Protein AF-A0A815NYJ9-F1 (afdb_monomer)

Foldseek 3Di:
DDDDPVVVVVVVVVVVVVLDQPDAPPPHPHPDPLVDPPDDHDCVVPNDPQCVDCVNPVPCPVVVVVVCVVDPPVRVVVVVVPPDD

Radius of gyration: 23.36 Å; Cα contacts (8 Å, |Δi|>4): 34; chains: 1; bounding box: 43×38×62 Å

Structure (mmCIF, N/CA/C/O backbone):
data_AF-A0A815NYJ9-F1
#
_entry.id   AF-A0A815NYJ9-F1
#
loop_
_atom_site.group_PDB
_atom_site.id
_atom_site.type_symbol
_atom_site.label_atom_id
_atom_site.label_alt_id
_atom_site.label_comp_id
_atom_site.label_asym_id
_atom_site.label_entity_id
_atom_site.label_seq_id
_atom_site.pdbx_PDB_ins_code
_atom_site.Cartn_x
_atom_site.Cartn_y
_atom_site.Cartn_z
_atom_site.occupancy
_atom_site.B_iso_or_equiv
_atom_site.auth_seq_id
_atom_site.auth_comp_id
_atom_site.auth_asym_id
_atom_site.auth_atom_id
_atom_site.pdbx_PDB_model_num
ATOM 1 N N . MET A 1 1 ? -20.717 10.334 40.137 1.00 41.75 1 MET A N 1
ATOM 2 C CA . MET A 1 1 ? -21.233 10.898 38.871 1.00 41.75 1 MET A CA 1
ATOM 3 C C . MET A 1 1 ? -20.928 9.895 37.766 1.00 41.75 1 MET A C 1
ATOM 5 O O . MET A 1 1 ? -19.803 9.863 37.290 1.00 41.75 1 MET A O 1
ATOM 9 N N . GLY A 1 2 ? -21.862 8.992 37.463 1.00 73.94 2 GLY A N 1
ATOM 10 C CA . GLY A 1 2 ? -21.694 7.932 36.461 1.00 73.94 2 GLY A CA 1
ATOM 11 C C . GLY A 1 2 ? -22.726 8.099 35.350 1.00 73.94 2 GLY A C 1
ATOM 12 O O . GLY A 1 2 ? -23.855 8.498 35.633 1.00 73.94 2 GLY A O 1
ATOM 13 N N . LYS A 1 3 ? -22.332 7.849 34.097 1.00 75.50 3 LYS A N 1
ATOM 14 C CA . LYS A 1 3 ? -23.244 7.880 32.941 1.00 75.50 3 LYS A CA 1
ATOM 15 C C . LYS A 1 3 ? -24.429 6.933 33.173 1.00 75.50 3 LYS A C 1
ATOM 17 O O . LYS A 1 3 ? -24.236 5.864 33.752 1.00 75.50 3 LYS A O 1
ATOM 22 N N . SER A 1 4 ? -25.617 7.303 32.688 1.00 88.38 4 SER A N 1
ATOM 23 C CA . SER A 1 4 ? -26.807 6.446 32.760 1.00 88.38 4 SER A CA 1
ATOM 24 C C . SER A 1 4 ? -26.600 5.144 31.978 1.00 88.38 4 SER A C 1
ATOM 26 O O . SER A 1 4 ? -25.848 5.110 31.003 1.00 88.38 4 SER A O 1
ATOM 28 N N . GLU A 1 5 ? -27.276 4.067 32.380 1.00 89.31 5 GLU A N 1
ATOM 29 C CA . GLU A 1 5 ? -27.164 2.765 31.705 1.00 89.31 5 GLU A CA 1
ATOM 30 C C . GLU A 1 5 ? -27.537 2.840 30.220 1.00 89.31 5 GLU A C 1
ATOM 32 O O . GLU A 1 5 ? -26.896 2.208 29.384 1.00 89.31 5 GLU A O 1
ATOM 37 N N . LEU A 1 6 ? -28.538 3.656 29.875 1.00 88.75 6 LEU A N 1
ATOM 38 C CA . LEU A 1 6 ? -28.931 3.883 28.485 1.00 88.75 6 LEU A CA 1
ATOM 39 C C . LEU A 1 6 ? -27.796 4.531 27.683 1.00 88.75 6 LEU A C 1
ATOM 41 O O . LEU A 1 6 ? -27.512 4.099 26.569 1.00 88.75 6 LEU A O 1
ATOM 45 N N . GLN A 1 7 ? -27.114 5.519 28.270 1.00 87.38 7 GLN A N 1
ATOM 46 C CA . GLN A 1 7 ? -25.974 6.165 27.626 1.00 87.38 7 GLN A CA 1
ATOM 47 C C . GLN A 1 7 ? -24.831 5.171 27.401 1.00 87.38 7 GLN A C 1
ATOM 49 O O . GLN A 1 7 ? -24.233 5.163 26.333 1.00 87.38 7 GLN A O 1
ATOM 54 N N . GLN A 1 8 ? -24.557 4.294 28.370 1.00 88.69 8 GLN A N 1
ATOM 55 C CA . GLN A 1 8 ? -23.520 3.267 28.226 1.00 88.69 8 GLN A CA 1
ATOM 56 C C . GLN A 1 8 ? -23.845 2.268 27.103 1.00 88.69 8 GLN A C 1
ATOM 58 O O . GLN A 1 8 ? -22.952 1.890 26.348 1.00 88.69 8 GLN A O 1
ATOM 63 N N . ARG A 1 9 ? -25.118 1.876 26.950 1.00 87.62 9 ARG A N 1
ATOM 64 C CA . ARG A 1 9 ? -25.562 0.974 25.872 1.00 87.62 9 ARG A CA 1
ATOM 65 C C . ARG A 1 9 ? -25.414 1.611 24.492 1.00 87.62 9 ARG A C 1
ATOM 67 O O . ARG A 1 9 ? -24.826 0.990 23.611 1.00 87.62 9 ARG A O 1
ATOM 74 N N . ILE A 1 10 ? -25.867 2.854 24.332 1.00 87.38 10 ILE A N 1
ATOM 75 C CA . ILE A 1 10 ? -25.741 3.597 23.069 1.00 87.38 10 ILE A CA 1
ATOM 76 C C . ILE A 1 10 ? -24.263 3.776 22.700 1.00 87.38 10 ILE A C 1
ATOM 78 O O . ILE A 1 10 ? -23.873 3.484 21.571 1.00 87.38 10 ILE A O 1
ATOM 82 N N . ASP A 1 11 ? -23.428 4.189 23.660 1.00 83.56 11 ASP A N 1
ATOM 83 C CA . ASP A 1 11 ? -21.985 4.350 23.452 1.00 83.56 11 ASP A CA 1
ATOM 84 C C . ASP A 1 11 ? -21.345 3.013 23.001 1.00 83.56 11 ASP A C 1
ATOM 86 O O . ASP A 1 11 ? -20.514 2.992 22.088 1.00 83.56 11 ASP A O 1
ATOM 90 N N . SER A 1 12 ? -21.765 1.883 23.583 1.00 83.31 12 SER A N 1
ATOM 91 C CA . SER A 1 12 ? -21.243 0.552 23.235 1.00 83.31 12 SER A CA 1
ATOM 92 C C . SER A 1 12 ? -21.640 0.084 21.829 1.00 83.31 12 SER A C 1
ATOM 94 O O . SER A 1 12 ? -20.786 -0.394 21.083 1.00 83.31 12 SER A O 1
ATOM 96 N N . GLU A 1 13 ? -22.897 0.284 21.422 1.00 81.06 13 GLU A N 1
ATOM 97 C CA . GLU A 1 13 ? -23.372 -0.083 20.081 1.00 81.06 13 GLU A CA 1
ATOM 98 C C . GLU A 1 13 ? -22.710 0.770 18.994 1.00 81.06 13 GLU A C 1
ATOM 100 O O . GLU A 1 13 ? -22.347 0.262 17.931 1.00 81.06 13 GLU A O 1
ATOM 105 N N . LEU A 1 14 ? -22.506 2.063 19.263 1.00 79.62 14 LEU A N 1
ATOM 106 C CA . LEU A 1 14 ? -21.808 2.959 18.342 1.00 79.62 14 LEU A CA 1
ATOM 107 C C . LEU A 1 14 ? -20.345 2.550 18.161 1.00 79.62 14 LEU A C 1
ATOM 109 O O . LEU A 1 14 ? -19.855 2.533 17.033 1.00 79.62 14 LEU A O 1
ATOM 113 N N . THR A 1 15 ? -19.669 2.170 19.247 1.00 74.88 15 THR A N 1
ATOM 114 C CA . THR A 1 15 ? -18.275 1.706 19.191 1.00 74.88 15 THR A CA 1
ATOM 115 C C . THR A 1 15 ? -18.169 0.397 18.407 1.00 74.88 15 THR A C 1
ATOM 117 O O . THR A 1 15 ? -17.359 0.299 17.489 1.00 74.88 15 THR A O 1
ATOM 120 N N . ALA A 1 16 ? -19.067 -0.561 18.659 1.00 69.06 16 ALA A N 1
ATOM 121 C CA . ALA A 1 16 ? -19.114 -1.821 17.916 1.00 69.06 16 ALA A CA 1
ATOM 122 C C . ALA A 1 16 ? -19.375 -1.618 16.411 1.00 69.06 16 ALA A C 1
ATOM 124 O O . ALA A 1 16 ? -18.835 -2.341 15.577 1.00 69.06 16 ALA A O 1
ATOM 125 N N . ARG A 1 17 ? -20.176 -0.611 16.032 1.00 62.94 17 ARG A N 1
ATOM 126 C CA . ARG A 1 17 ? -20.420 -0.274 14.619 1.00 62.94 17 ARG A CA 1
ATOM 127 C C . ARG A 1 17 ? -19.193 0.335 13.933 1.00 62.94 17 ARG A C 1
ATOM 129 O O . ARG A 1 17 ? -19.013 0.131 12.732 1.00 62.94 17 ARG A O 1
ATOM 136 N N . LEU A 1 18 ? -18.378 1.091 14.670 1.00 69.25 18 LEU A N 1
ATOM 137 C CA . LEU A 1 18 ? -17.104 1.628 14.180 1.00 69.25 18 LEU A CA 1
ATOM 138 C C . LEU A 1 18 ? -16.065 0.508 14.000 1.00 69.25 18 LEU A C 1
ATOM 140 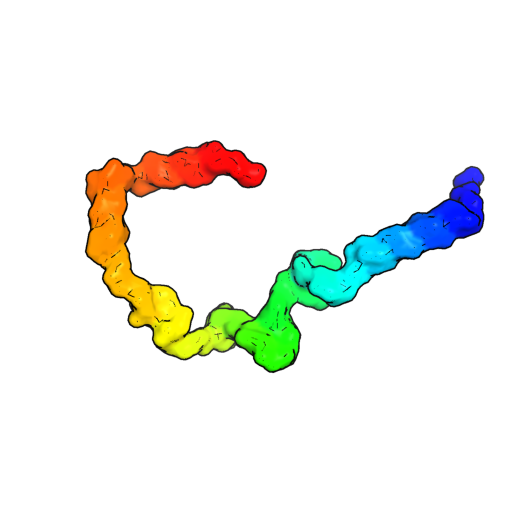O O . LEU A 1 18 ? -15.297 0.528 13.037 1.00 69.25 18 LEU A O 1
ATOM 144 N N . GLU A 1 19 ? -16.112 -0.513 14.854 1.00 76.81 19 GLU A N 1
ATOM 145 C CA . GLU A 1 19 ? -15.321 -1.745 14.760 1.00 76.81 19 GLU A CA 1
ATOM 146 C C . GLU A 1 19 ? -15.919 -2.749 13.757 1.00 76.81 19 GLU A C 1
ATOM 148 O O . GLU A 1 19 ? -16.178 -3.912 14.064 1.00 76.81 19 GLU A O 1
ATOM 153 N N . ASN A 1 20 ? -16.138 -2.315 12.512 1.00 83.25 20 ASN A N 1
ATOM 154 C CA . ASN A 1 20 ? -16.578 -3.224 11.456 1.00 83.25 20 ASN A CA 1
ATOM 155 C C . ASN A 1 20 ? -15.455 -4.235 11.126 1.00 83.25 20 ASN A C 1
ATOM 157 O O . ASN A 1 20 ? -14.396 -3.821 10.642 1.00 83.25 20 ASN A O 1
ATOM 161 N N . PRO A 1 21 ? -15.671 -5.554 11.296 1.00 85.69 21 PRO A N 1
ATOM 162 C CA . PRO A 1 21 ? -14.651 -6.576 11.045 1.00 85.69 21 PRO A CA 1
ATOM 163 C C . PRO A 1 21 ? -14.220 -6.675 9.574 1.00 85.69 21 PRO A C 1
ATOM 165 O O . PRO A 1 21 ? -13.185 -7.273 9.278 1.00 85.69 21 PRO A O 1
ATOM 168 N N . ALA A 1 22 ? -14.988 -6.092 8.650 1.00 87.88 22 ALA A N 1
ATOM 169 C CA . ALA A 1 22 ? -14.618 -5.985 7.242 1.00 87.88 22 ALA A CA 1
ATOM 170 C C . ALA A 1 22 ? -13.607 -4.857 6.955 1.00 87.88 22 ALA A C 1
ATOM 172 O O . ALA A 1 22 ? -13.089 -4.777 5.840 1.00 87.88 22 ALA A O 1
ATOM 173 N N . ASN A 1 23 ? -13.328 -3.978 7.924 1.00 90.25 23 ASN A N 1
ATOM 174 C CA . ASN A 1 23 ? -12.346 -2.911 7.762 1.00 90.25 23 ASN A CA 1
ATOM 175 C C . ASN A 1 23 ? -10.918 -3.475 7.759 1.00 90.25 23 ASN A C 1
ATOM 177 O O . ASN A 1 23 ? -10.586 -4.395 8.510 1.00 90.25 23 ASN A O 1
ATOM 181 N N . PHE A 1 24 ? -10.059 -2.872 6.935 1.00 93.56 24 PHE A N 1
ATOM 182 C CA . PHE A 1 24 ? -8.630 -3.169 6.885 1.00 93.56 24 PHE A CA 1
ATOM 183 C C . PHE A 1 24 ? -7.815 -1.944 7.298 1.00 93.56 24 PHE A C 1
ATOM 185 O O . PHE A 1 24 ? -8.131 -0.827 6.893 1.00 93.56 24 PHE A O 1
ATOM 192 N N . GLY A 1 25 ? -6.740 -2.145 8.059 1.00 90.19 25 GLY A N 1
ATOM 193 C CA . GLY A 1 25 ? -5.901 -1.048 8.541 1.00 90.19 25 GLY A CA 1
ATOM 194 C C . GLY A 1 25 ? -5.052 -1.422 9.752 1.00 90.19 25 GLY A C 1
ATOM 195 O O . GLY A 1 25 ? -5.158 -2.524 10.280 1.00 90.19 25 GLY A O 1
ATOM 196 N N . LYS A 1 26 ? -4.189 -0.497 10.185 1.00 88.12 26 LYS A N 1
ATOM 197 C CA . LYS A 1 26 ? -3.225 -0.707 11.280 1.00 88.12 26 LYS A CA 1
ATOM 198 C C . LYS A 1 26 ? -3.879 -1.206 12.575 1.00 88.12 26 LYS A C 1
ATOM 200 O O . LYS A 1 26 ? -3.321 -2.088 13.217 1.00 88.12 26 LYS A O 1
ATOM 205 N N . ASP A 1 27 ? -5.054 -0.671 12.894 1.00 87.38 27 ASP A N 1
ATOM 206 C CA . ASP A 1 27 ? -5.796 -0.966 14.124 1.00 87.38 27 ASP A CA 1
ATOM 207 C C . ASP A 1 27 ? -7.031 -1.851 13.860 1.00 87.38 27 ASP A C 1
ATOM 209 O O . ASP A 1 27 ? -7.930 -1.954 14.688 1.00 87.38 27 ASP A O 1
ATOM 213 N N . CYS A 1 28 ? -7.095 -2.492 12.689 1.00 89.06 28 CYS A N 1
ATOM 214 C CA . CYS A 1 28 ? -8.146 -3.445 12.340 1.00 89.06 28 CYS A CA 1
ATOM 215 C C . CYS A 1 28 ? -7.643 -4.885 12.493 1.00 89.06 28 CYS A C 1
ATOM 217 O O . CYS A 1 28 ? -6.441 -5.147 12.473 1.00 89.06 28 CYS A O 1
ATOM 219 N N . ALA A 1 29 ? -8.570 -5.847 12.546 1.00 88.69 29 ALA A N 1
ATOM 220 C CA . ALA A 1 29 ? -8.236 -7.273 12.621 1.00 88.69 29 ALA A CA 1
ATOM 221 C C . ALA A 1 29 ? -7.315 -7.739 11.474 1.00 88.69 29 ALA A C 1
ATOM 223 O O . ALA A 1 29 ? -6.472 -8.616 11.661 1.00 88.69 29 ALA A O 1
ATOM 224 N N . HIS A 1 30 ? -7.444 -7.128 10.292 1.00 90.25 30 HIS A N 1
ATOM 225 C CA . HIS A 1 30 ? -6.562 -7.366 9.156 1.00 90.25 30 HIS A CA 1
ATOM 226 C C . HIS A 1 30 ? -5.923 -6.057 8.696 1.00 90.25 30 HIS A C 1
ATOM 228 O O . HIS A 1 30 ? -6.611 -5.141 8.261 1.00 90.25 30 HIS A O 1
ATOM 234 N N . TYR A 1 31 ? -4.593 -5.974 8.692 1.00 93.62 31 TYR A N 1
ATOM 235 C CA . TYR A 1 31 ? -3.920 -4.762 8.204 1.00 93.62 31 TYR A CA 1
ATOM 236 C C . TYR A 1 31 ? -3.909 -4.648 6.674 1.00 93.62 31 TYR A C 1
ATOM 238 O O . TYR A 1 31 ? -3.821 -3.555 6.121 1.00 93.62 31 TYR A O 1
ATOM 246 N N . CYS A 1 32 ? -3.951 -5.779 5.968 1.00 93.94 32 CYS A N 1
ATOM 247 C CA . CYS A 1 32 ? -3.886 -5.832 4.514 1.00 93.94 32 CYS A CA 1
ATOM 248 C C . CYS A 1 32 ? -4.616 -7.070 3.998 1.00 93.94 32 CYS A C 1
ATOM 250 O O . CYS A 1 32 ? -4.568 -8.136 4.612 1.00 93.94 32 CYS A O 1
ATOM 252 N N . MET A 1 33 ? -5.206 -6.947 2.810 1.00 95.38 33 MET A N 1
ATOM 253 C CA . MET A 1 33 ? -5.935 -8.019 2.126 1.00 95.38 33 MET A CA 1
ATOM 254 C C . MET A 1 33 ? -5.094 -9.284 1.899 1.00 95.38 33 MET A C 1
ATOM 256 O O . MET A 1 33 ? -5.619 -10.390 1.855 1.00 95.38 33 MET A O 1
ATOM 260 N N . CYS A 1 34 ? -3.769 -9.148 1.814 1.00 94.75 34 CYS A N 1
ATOM 261 C CA . CYS A 1 34 ? -2.853 -10.275 1.627 1.00 94.75 34 CYS A CA 1
ATOM 262 C C . CYS A 1 34 ? -2.809 -11.280 2.799 1.00 94.75 34 CYS A C 1
ATOM 264 O O . CYS A 1 34 ? -2.059 -12.258 2.724 1.00 94.75 34 CYS A O 1
ATOM 266 N N . LEU A 1 35 ? -3.512 -10.997 3.901 1.00 92.44 35 LEU A N 1
ATOM 267 C CA . LEU A 1 35 ? -3.712 -11.913 5.026 1.00 92.44 35 LEU A CA 1
ATOM 268 C C . LEU A 1 35 ? -4.930 -12.829 4.850 1.00 92.44 35 LEU A C 1
ATOM 270 O O . LEU A 1 35 ? -5.044 -13.820 5.562 1.00 92.44 35 LEU A O 1
ATOM 274 N N . VAL A 1 36 ? -5.828 -12.515 3.917 1.00 93.38 36 VAL A N 1
ATOM 275 C CA . VAL A 1 36 ? -7.044 -13.292 3.676 1.00 93.38 36 VAL A CA 1
ATOM 276 C C . VAL A 1 36 ? -6.718 -14.474 2.763 1.00 93.38 36 VAL A C 1
ATOM 278 O O . VAL A 1 36 ? -6.112 -14.312 1.702 1.00 93.38 36 VAL A O 1
ATOM 281 N N . TYR A 1 37 ? -7.117 -15.683 3.162 1.00 92.88 37 TYR A N 1
ATOM 282 C CA . TYR A 1 37 ? -6.892 -16.883 2.356 1.00 92.88 37 TYR A CA 1
ATOM 283 C C . TYR A 1 37 ? -7.596 -16.798 0.995 1.00 92.88 37 TYR A C 1
ATOM 285 O O . TYR A 1 37 ? -8.685 -16.245 0.868 1.00 92.88 37 TYR A O 1
ATOM 293 N N . GLY A 1 38 ? -6.947 -17.336 -0.039 1.00 93.81 38 GLY A N 1
ATOM 294 C CA . GLY A 1 38 ? -7.414 -17.246 -1.427 1.00 93.81 38 GLY A CA 1
ATOM 295 C C . GLY A 1 38 ? -7.076 -15.926 -2.131 1.00 93.81 38 GLY A C 1
ATOM 296 O O . GLY A 1 38 ? -7.184 -15.860 -3.352 1.00 93.81 38 GLY A O 1
AT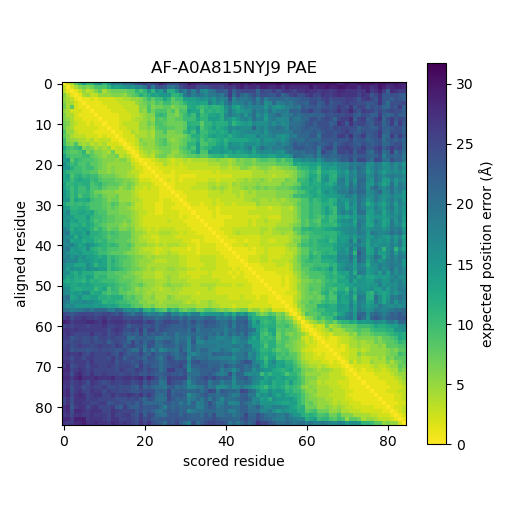OM 297 N N . GLN A 1 39 ? -6.613 -14.899 -1.406 1.00 95.50 39 GLN A N 1
ATOM 298 C CA . GLN A 1 39 ? -6.157 -13.640 -1.999 1.00 95.50 39 GLN A CA 1
ATOM 299 C C . GLN A 1 39 ? -4.701 -13.704 -2.470 1.00 95.50 39 GLN A C 1
ATOM 301 O O . GLN A 1 39 ? -3.920 -14.586 -2.100 1.00 95.50 39 GLN A O 1
ATOM 306 N N . VAL A 1 40 ? -4.316 -12.723 -3.290 1.00 94.69 40 VAL A N 1
ATOM 307 C CA . VAL A 1 40 ? -2.938 -12.586 -3.769 1.00 94.69 40 VAL A CA 1
ATOM 308 C C . VAL A 1 40 ? -1.994 -12.360 -2.587 1.00 94.69 40 VAL A C 1
ATOM 310 O O . VAL A 1 40 ? -2.171 -11.459 -1.764 1.00 94.69 40 VAL A O 1
ATOM 313 N N . SER A 1 41 ? -0.944 -13.176 -2.522 1.00 93.88 41 SER A N 1
ATOM 314 C CA . SER A 1 41 ? 0.096 -13.047 -1.508 1.00 93.88 41 SER A CA 1
ATOM 315 C C . SER A 1 41 ? 0.842 -11.720 -1.640 1.00 93.88 41 SER A C 1
ATOM 317 O O . SER A 1 41 ? 1.168 -11.295 -2.749 1.00 93.88 41 SER A O 1
ATOM 319 N N . CYS A 1 42 ? 1.208 -11.115 -0.507 1.00 95.19 42 CYS A N 1
ATOM 320 C CA . CYS A 1 42 ? 2.049 -9.920 -0.494 1.00 95.19 42 CYS A CA 1
ATOM 321 C C . CYS A 1 42 ? 3.353 -10.170 -1.280 1.00 95.19 42 CYS A C 1
ATOM 323 O O . CYS A 1 42 ? 4.044 -11.149 -0.969 1.00 95.19 42 CYS A O 1
ATOM 325 N N . PRO A 1 43 ? 3.747 -9.284 -2.218 1.00 93.94 43 PRO A N 1
ATOM 326 C CA . PRO A 1 43 ? 4.994 -9.420 -2.974 1.00 93.94 43 PRO A CA 1
ATOM 327 C C . PRO A 1 43 ? 6.248 -9.504 -2.092 1.00 93.94 43 PRO A C 1
ATOM 329 O O . PRO A 1 43 ? 7.233 -10.118 -2.497 1.00 93.94 43 PRO A O 1
ATOM 332 N N . GLY A 1 44 ? 6.197 -8.919 -0.885 1.00 90.94 44 GLY A N 1
ATOM 333 C CA . GLY A 1 44 ? 7.260 -9.012 0.119 1.00 90.94 44 GLY A CA 1
ATOM 334 C C . GLY A 1 44 ? 7.393 -10.397 0.764 1.00 90.94 44 GLY A C 1
ATOM 335 O O . GLY A 1 44 ? 8.475 -10.741 1.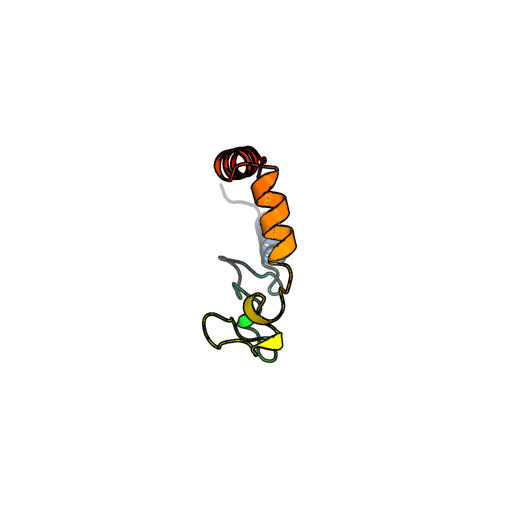222 1.00 90.94 44 GLY A O 1
ATOM 336 N N . ARG A 1 45 ? 6.327 -11.214 0.769 1.00 91.75 45 ARG A N 1
ATOM 337 C CA . ARG A 1 45 ? 6.356 -12.608 1.255 1.00 91.75 45 ARG A CA 1
ATOM 338 C C . ARG A 1 45 ? 6.606 -13.606 0.129 1.00 91.75 45 ARG A C 1
ATOM 340 O O . ARG A 1 45 ? 7.420 -14.510 0.273 1.00 91.75 45 ARG A O 1
ATOM 347 N N . LYS A 1 46 ? 5.901 -13.455 -0.994 1.00 91.00 46 LYS A N 1
ATOM 348 C CA . LYS A 1 46 ? 6.033 -14.323 -2.168 1.00 91.00 46 LYS A CA 1
ATOM 349 C C . LYS A 1 46 ? 6.039 -13.466 -3.418 1.00 91.00 46 LYS A C 1
ATOM 351 O O . LYS A 1 46 ? 5.098 -12.721 -3.683 1.00 91.00 46 LYS A O 1
ATOM 356 N N . LYS A 1 47 ? 7.107 -13.590 -4.204 1.00 92.31 47 LYS A N 1
ATOM 357 C CA . LYS A 1 47 ? 7.252 -12.823 -5.439 1.00 92.31 47 LYS A CA 1
ATOM 358 C C . LYS A 1 47 ? 6.105 -13.148 -6.403 1.00 92.31 47 LYS A C 1
ATOM 360 O O . LYS A 1 47 ? 5.823 -14.316 -6.662 1.00 92.31 47 LYS A O 1
ATOM 365 N N . LEU A 1 48 ? 5.501 -12.110 -6.977 1.00 91.38 48 LEU A N 1
ATOM 366 C CA . LEU A 1 48 ? 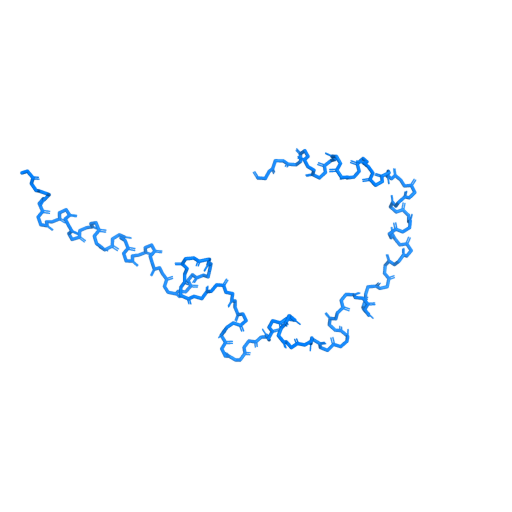4.480 -12.248 -8.022 1.00 91.38 48 LEU A CA 1
ATOM 367 C C . LEU A 1 48 ? 5.073 -12.853 -9.305 1.00 91.38 48 LEU A C 1
ATOM 369 O O . LEU A 1 48 ? 6.268 -12.693 -9.523 1.00 91.38 48 LEU A O 1
ATOM 373 N N . PRO A 1 49 ? 4.298 -13.492 -10.187 1.00 92.56 49 PRO A N 1
ATOM 374 C CA . PRO A 1 49 ? 4.736 -13.841 -11.541 1.00 92.56 49 PRO A CA 1
ATOM 375 C C . PRO A 1 49 ? 5.333 -12.653 -12.305 1.00 92.56 49 PRO A C 1
ATOM 377 O O . PRO A 1 49 ? 4.944 -11.508 -12.083 1.00 92.56 49 PRO A O 1
ATOM 380 N N . GLU A 1 50 ? 6.286 -12.913 -13.199 1.00 87.31 50 GLU A N 1
ATOM 381 C CA . GLU A 1 50 ? 7.059 -11.857 -13.868 1.00 87.31 50 GLU A CA 1
ATOM 382 C C . GLU A 1 50 ? 6.184 -10.920 -14.701 1.00 87.31 50 GLU A C 1
ATOM 384 O O . GLU A 1 50 ? 6.270 -9.709 -14.531 1.00 87.31 50 GLU A O 1
ATOM 389 N N . HIS A 1 51 ? 5.242 -11.465 -15.467 1.00 85.19 51 HIS A N 1
ATOM 390 C CA . HIS A 1 51 ? 4.275 -10.693 -16.253 1.00 85.19 51 HIS A CA 1
ATOM 391 C C . HIS A 1 51 ? 3.289 -9.854 -15.411 1.00 85.19 51 HIS A C 1
ATOM 393 O O . HIS A 1 51 ? 2.498 -9.109 -15.972 1.00 85.19 51 HIS A O 1
ATOM 399 N N . LEU A 1 52 ? 3.299 -9.954 -14.076 1.00 84.00 52 LEU A N 1
ATOM 400 C CA . LEU A 1 52 ? 2.518 -9.080 -13.185 1.00 84.00 52 LEU A CA 1
ATOM 401 C C . LEU A 1 52 ? 3.376 -7.999 -12.518 1.00 84.00 52 LEU A C 1
ATOM 403 O O . LEU A 1 52 ? 2.862 -7.160 -11.780 1.00 84.00 52 LEU A O 1
ATOM 407 N N . ARG A 1 53 ? 4.695 -7.998 -12.741 1.00 85.94 53 ARG A N 1
ATOM 408 C CA . ARG A 1 53 ? 5.602 -7.005 -12.158 1.00 85.94 53 ARG A CA 1
ATOM 409 C C . ARG A 1 53 ? 5.835 -5.885 -13.158 1.00 85.94 53 ARG A C 1
ATOM 411 O O . ARG A 1 53 ? 6.299 -6.132 -14.267 1.00 85.94 53 ARG A O 1
ATOM 418 N N . GLY A 1 54 ? 5.650 -4.644 -12.709 1.00 80.25 54 GLY A N 1
ATOM 419 C CA . GLY A 1 54 ? 5.844 -3.454 -13.542 1.00 80.25 54 GLY A CA 1
ATOM 420 C C . GLY A 1 54 ? 7.199 -3.399 -14.254 1.00 80.25 54 GLY A C 1
ATOM 421 O O . GLY A 1 54 ? 7.261 -2.919 -15.369 1.00 80.25 54 GLY A O 1
ATOM 422 N N . LYS A 1 55 ? 8.274 -3.956 -13.685 1.00 72.38 55 LYS A N 1
ATOM 423 C CA . LYS A 1 55 ? 9.597 -3.988 -14.337 1.00 72.38 55 LYS A CA 1
ATOM 424 C C . LYS A 1 55 ? 9.696 -4.875 -15.590 1.00 72.38 55 LYS A C 1
ATOM 426 O O . LYS A 1 55 ? 10.634 -4.714 -16.352 1.00 72.38 55 LYS A O 1
ATOM 431 N N . PHE A 1 56 ? 8.781 -5.829 -15.764 1.00 75.19 56 PHE A N 1
ATOM 432 C CA . PHE A 1 56 ? 8.752 -6.745 -16.911 1.00 75.19 56 PHE A CA 1
ATOM 433 C C . PHE A 1 56 ? 7.580 -6.456 -17.858 1.00 75.19 56 PHE A C 1
ATOM 435 O O . PHE A 1 56 ? 7.555 -6.966 -18.970 1.00 75.19 56 PHE A O 1
ATOM 442 N N . THR A 1 57 ? 6.613 -5.638 -17.425 1.00 68.38 57 THR A N 1
ATOM 443 C CA . THR A 1 57 ? 5.469 -5.206 -18.241 1.00 68.38 57 THR A CA 1
ATOM 444 C C . THR A 1 57 ? 5.488 -3.733 -18.635 1.00 68.38 57 THR A C 1
ATOM 446 O O . THR A 1 57 ? 4.865 -3.372 -19.630 1.00 68.38 57 THR A O 1
ATOM 449 N N . ARG A 1 58 ? 6.182 -2.851 -17.903 1.00 65.62 58 ARG A N 1
ATOM 450 C CA . ARG A 1 58 ? 6.256 -1.418 -18.229 1.00 65.62 58 ARG A CA 1
ATOM 451 C C . ARG A 1 58 ? 7.371 -1.153 -19.230 1.00 65.62 58 ARG A C 1
ATOM 453 O O . ARG A 1 58 ? 8.437 -0.653 -18.903 1.00 65.62 58 ARG A O 1
ATOM 460 N N . TYR A 1 59 ? 7.001 -1.408 -20.473 1.00 56.62 59 TYR A N 1
ATOM 461 C CA . TYR A 1 59 ? 7.549 -0.923 -21.738 1.00 56.62 59 TYR A CA 1
ATOM 462 C C . TYR A 1 59 ? 7.575 0.623 -21.907 1.00 56.62 59 TYR A C 1
ATOM 464 O O . TYR A 1 59 ? 7.729 1.108 -23.017 1.00 56.62 59 TYR A O 1
ATOM 472 N N . LYS A 1 60 ? 7.420 1.433 -20.846 1.00 59.66 60 LYS A N 1
ATOM 473 C CA . LYS A 1 60 ? 7.294 2.912 -20.925 1.00 59.66 60 LYS A CA 1
ATOM 474 C C . LYS A 1 60 ? 8.599 3.644 -20.585 1.00 59.66 60 LYS A C 1
ATOM 476 O O . LYS A 1 60 ? 8.588 4.695 -19.948 1.00 59.66 60 LYS A O 1
ATOM 481 N N . VAL A 1 61 ? 9.726 3.039 -20.942 1.00 60.09 61 VAL A N 1
ATOM 482 C CA . VAL A 1 61 ? 11.065 3.597 -20.697 1.00 60.09 61 VAL A CA 1
ATOM 483 C C . VAL A 1 61 ? 11.239 4.891 -21.500 1.00 60.09 61 VAL A C 1
ATOM 485 O O . VAL A 1 61 ? 11.625 5.911 -20.939 1.00 60.09 61 VAL A O 1
ATOM 488 N N . ASP A 1 62 ? 10.784 4.880 -22.749 1.00 64.81 62 ASP A N 1
ATOM 489 C CA . ASP A 1 62 ? 10.851 6.010 -23.679 1.00 64.81 62 ASP A CA 1
ATOM 490 C C . ASP A 1 62 ? 9.981 7.201 -23.216 1.00 64.81 62 ASP A C 1
ATOM 492 O O . ASP A 1 62 ? 10.361 8.363 -23.332 1.00 64.81 62 ASP A O 1
ATOM 496 N N . GLU A 1 63 ? 8.824 6.938 -22.600 1.00 64.69 63 GLU A N 1
ATOM 497 C CA . GLU A 1 63 ? 7.956 7.986 -22.038 1.00 64.69 63 GLU A CA 1
ATOM 498 C C . GLU A 1 63 ? 8.541 8.615 -20.762 1.00 64.69 63 GLU A C 1
ATO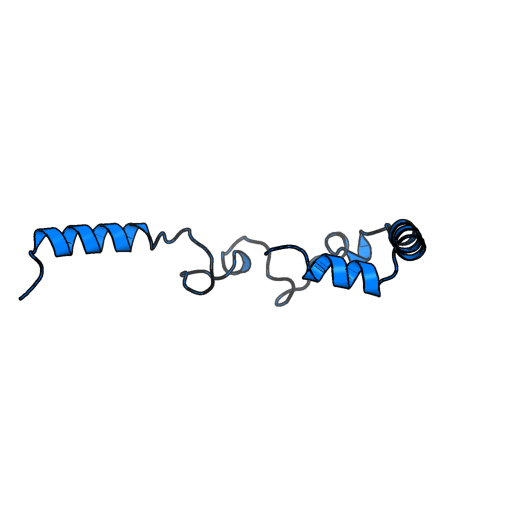M 500 O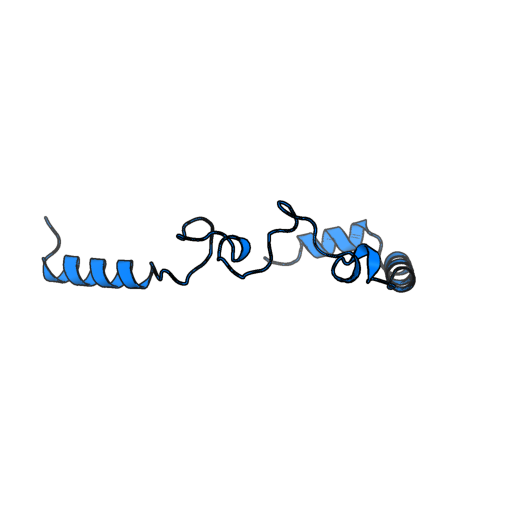 O . GLU A 1 63 ? 8.395 9.817 -20.538 1.00 64.69 63 GLU A O 1
ATOM 505 N N . LEU A 1 64 ? 9.212 7.822 -19.915 1.00 62.78 64 LEU A N 1
ATOM 506 C CA . LEU A 1 64 ? 9.918 8.340 -18.739 1.00 62.78 64 LEU A CA 1
ATOM 507 C C . LEU A 1 64 ? 11.098 9.233 -19.145 1.00 62.78 64 LEU A C 1
ATOM 509 O O . LEU A 1 64 ? 11.350 10.242 -18.485 1.00 62.78 64 LEU A O 1
ATOM 513 N N . GLU A 1 65 ? 11.794 8.896 -20.233 1.00 70.75 65 GLU A N 1
ATOM 514 C CA . GLU A 1 65 ? 12.851 9.737 -20.805 1.00 70.75 65 GLU A CA 1
ATOM 515 C C . GLU A 1 65 ? 12.309 11.073 -21.321 1.00 70.75 65 GLU A C 1
ATOM 517 O O . GLU A 1 65 ? 12.886 12.122 -21.042 1.00 70.75 65 GLU A O 1
AT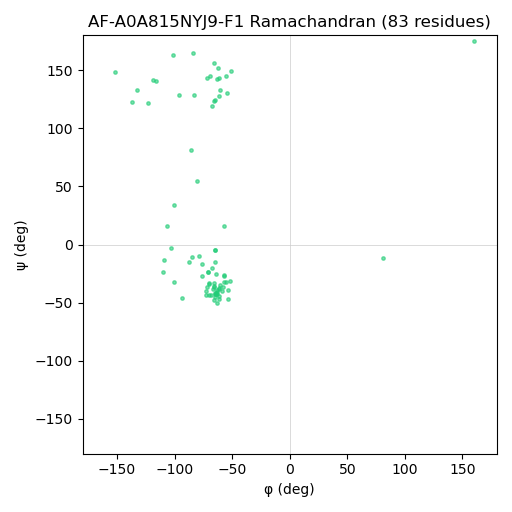OM 522 N N . GLU A 1 66 ? 11.168 11.069 -22.005 1.00 74.81 66 GLU A N 1
ATOM 523 C CA . GLU A 1 66 ? 10.519 12.298 -22.469 1.00 74.81 66 GLU A CA 1
ATOM 524 C C . GLU A 1 66 ? 10.015 13.190 -21.325 1.00 74.81 66 GLU A C 1
ATOM 526 O O . GLU A 1 66 ? 10.052 14.416 -21.431 1.00 74.81 66 GLU A O 1
ATOM 531 N N . ILE A 1 67 ? 9.568 12.609 -20.209 1.00 69.56 67 ILE A N 1
ATOM 532 C CA . ILE A 1 67 ? 9.152 13.370 -19.019 1.00 69.56 67 ILE A CA 1
ATOM 533 C C . ILE A 1 67 ? 10.364 14.022 -18.337 1.00 69.56 67 ILE A C 1
ATOM 535 O O . ILE A 1 67 ? 10.309 15.206 -18.010 1.00 69.56 67 ILE A O 1
ATOM 539 N N . ARG A 1 68 ? 11.482 13.297 -18.197 1.00 66.00 68 ARG A N 1
ATOM 540 C CA . ARG A 1 68 ? 12.735 13.818 -17.611 1.00 66.00 68 ARG A CA 1
ATOM 541 C C . ARG A 1 68 ? 13.373 14.939 -18.426 1.00 66.00 68 ARG A C 1
ATOM 543 O O . ARG A 1 68 ? 14.086 15.769 -17.873 1.00 66.00 68 ARG A O 1
ATOM 550 N N . LYS A 1 69 ? 13.112 14.986 -19.735 1.00 82.69 69 LYS A N 1
ATOM 551 C CA . LYS A 1 69 ? 13.511 16.117 -20.587 1.00 82.69 69 LYS A CA 1
ATOM 552 C C . LYS A 1 69 ? 12.688 17.384 -20.315 1.00 82.69 69 LYS A C 1
ATOM 554 O O . LYS A 1 69 ? 13.151 18.472 -20.637 1.00 82.69 69 LYS A O 1
ATOM 559 N N . LYS A 1 70 ? 11.471 17.258 -19.773 1.00 82.12 70 LYS A N 1
ATOM 560 C CA . LYS A 1 70 ? 10.491 18.354 -19.639 1.00 82.12 70 LYS A CA 1
ATOM 561 C C . LYS A 1 70 ? 10.424 18.956 -18.243 1.00 82.12 70 LYS A C 1
ATOM 563 O O . LYS A 1 70 ? 10.142 20.142 -18.119 1.00 82.12 70 LYS A O 1
ATOM 568 N N . ILE A 1 71 ? 10.656 18.155 -17.209 1.00 81.06 71 ILE A N 1
ATOM 569 C CA . ILE A 1 71 ? 10.691 18.617 -15.823 1.00 81.06 71 ILE A CA 1
ATOM 570 C C . ILE A 1 71 ? 11.928 18.046 -15.145 1.00 81.06 71 ILE A C 1
ATOM 572 O O . ILE A 1 71 ? 12.229 16.860 -15.291 1.00 81.06 71 ILE A O 1
ATOM 576 N N . SER A 1 72 ? 12.665 18.897 -14.431 1.00 82.50 72 SER A N 1
ATOM 577 C CA . SER A 1 72 ? 13.798 18.418 -13.648 1.00 82.50 72 SER A CA 1
ATOM 578 C C . SER A 1 72 ? 13.281 17.591 -12.470 1.00 82.50 72 SER A C 1
ATOM 580 O O . SER A 1 72 ? 12.234 17.898 -11.893 1.00 82.50 72 SER A O 1
ATOM 582 N N . ASP A 1 73 ? 14.013 16.547 -12.082 1.00 74.75 73 ASP A N 1
ATOM 583 C CA . ASP A 1 73 ? 13.612 15.689 -10.959 1.00 74.75 73 ASP A CA 1
ATOM 584 C C . ASP A 1 73 ? 13.437 16.502 -9.658 1.00 74.75 73 ASP A C 1
ATOM 586 O O . ASP A 1 73 ? 12.553 16.213 -8.848 1.00 74.75 73 ASP A O 1
ATOM 590 N N . THR A 1 74 ? 14.227 17.566 -9.482 1.00 82.94 74 THR A N 1
ATOM 591 C CA . THR A 1 74 ? 14.141 18.495 -8.346 1.00 82.94 74 THR A CA 1
ATOM 592 C C . THR A 1 74 ? 12.809 19.243 -8.323 1.00 82.94 74 THR A C 1
ATOM 594 O O . THR A 1 74 ? 12.188 19.377 -7.267 1.00 82.94 74 THR A O 1
ATOM 597 N N . ASP A 1 75 ? 12.334 19.694 -9.483 1.00 85.19 75 ASP A N 1
ATOM 598 C CA . ASP A 1 75 ? 11.057 20.398 -9.603 1.00 85.19 75 ASP A CA 1
ATOM 599 C C . ASP A 1 75 ? 9.876 19.443 -9.423 1.00 85.19 75 ASP A C 1
ATOM 601 O O . ASP A 1 75 ? 8.942 19.766 -8.691 1.00 85.19 75 ASP A O 1
ATOM 605 N N . ALA A 1 76 ? 9.957 18.229 -9.978 1.00 81.69 76 ALA A N 1
ATOM 606 C CA . ALA A 1 76 ? 8.940 17.193 -9.798 1.00 81.69 76 ALA A CA 1
ATOM 607 C C . ALA A 1 76 ? 8.780 16.780 -8.322 1.00 81.69 76 ALA A C 1
ATOM 609 O O . ALA A 1 76 ? 7.668 16.554 -7.841 1.00 81.69 76 ALA A O 1
ATOM 610 N N . MET A 1 77 ? 9.887 16.704 -7.577 1.00 78.19 77 MET A N 1
ATOM 611 C CA . MET A 1 77 ? 9.864 16.413 -6.141 1.00 78.19 77 MET A CA 1
ATOM 612 C C . MET A 1 77 ? 9.344 17.586 -5.317 1.00 78.19 77 MET A C 1
ATOM 614 O O . MET A 1 77 ? 8.515 17.386 -4.430 1.00 78.19 77 MET A O 1
ATOM 618 N N . ASN A 1 78 ? 9.772 18.810 -5.619 1.00 84.56 78 ASN A N 1
ATOM 619 C CA . ASN A 1 78 ? 9.239 19.998 -4.956 1.00 84.56 78 ASN A CA 1
ATOM 620 C C . ASN A 1 78 ? 7.736 20.162 -5.201 1.00 84.56 78 ASN A C 1
ATOM 622 O O . ASN A 1 78 ? 7.014 20.565 -4.293 1.00 84.56 78 ASN A O 1
ATOM 626 N N . GLU A 1 79 ? 7.252 19.837 -6.400 1.00 82.62 79 GLU A N 1
ATOM 627 C CA . GLU A 1 79 ? 5.824 19.787 -6.697 1.00 82.62 79 GLU A CA 1
ATOM 628 C C . GLU A 1 79 ? 5.134 18.714 -5.853 1.00 82.62 79 GLU A C 1
ATOM 630 O O . GLU A 1 79 ? 4.169 19.032 -5.165 1.00 82.62 79 GLU A O 1
ATOM 635 N N . TYR A 1 80 ? 5.660 17.482 -5.829 1.00 79.75 80 TYR A N 1
ATOM 636 C CA . TYR A 1 80 ? 5.104 16.370 -5.050 1.00 79.75 80 TYR A CA 1
ATOM 637 C C . TYR A 1 80 ? 4.914 16.720 -3.569 1.00 79.75 80 TYR A C 1
ATOM 639 O O . TYR A 1 80 ? 3.840 16.486 -3.024 1.00 79.75 80 TYR A O 1
ATOM 647 N N . TRP A 1 81 ? 5.918 17.329 -2.935 1.00 76.62 81 TRP A N 1
ATOM 648 C CA . TRP A 1 81 ? 5.865 17.709 -1.518 1.00 76.62 81 TRP A CA 1
ATOM 649 C C . TRP A 1 81 ? 5.019 18.949 -1.226 1.00 76.62 81 TRP A C 1
ATOM 651 O O . TRP A 1 81 ? 4.643 19.175 -0.078 1.00 76.62 81 TRP A O 1
ATOM 661 N N . LYS A 1 82 ? 4.702 19.749 -2.247 1.00 81.19 82 LYS A N 1
ATOM 662 C CA . LYS A 1 82 ? 3.736 20.850 -2.147 1.00 81.19 82 LYS A CA 1
ATOM 663 C C . LYS A 1 82 ? 2.297 20.386 -2.346 1.00 81.19 82 LYS A C 1
ATOM 665 O O . LYS A 1 82 ? 1.383 21.175 -2.106 1.00 81.19 82 LYS A O 1
ATOM 670 N N . ARG A 1 83 ? 2.071 19.148 -2.798 1.00 66.44 83 ARG A N 1
ATOM 671 C CA . ARG A 1 83 ? 0.713 18.613 -2.920 1.00 66.44 83 ARG A CA 1
ATOM 672 C C . ARG A 1 83 ? 0.143 18.497 -1.507 1.00 66.44 83 ARG A C 1
ATOM 674 O O . ARG A 1 83 ? 0.772 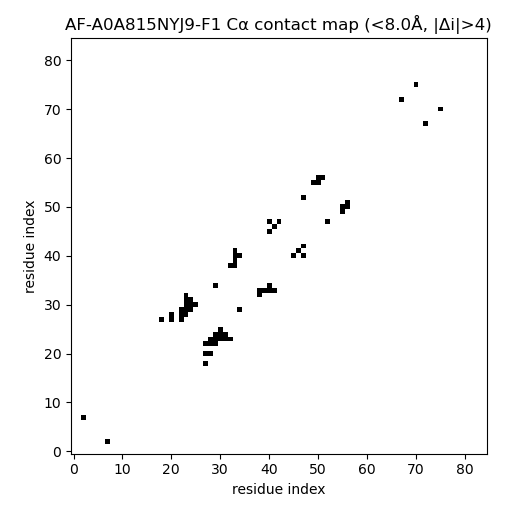17.855 -0.666 1.00 66.44 83 ARG A O 1
ATOM 681 N N . PRO A 1 84 ? -1.005 19.125 -1.220 1.00 60.81 84 PRO A N 1
ATOM 682 C CA . PRO A 1 84 ? -1.643 18.933 0.066 1.00 60.81 84 PRO A CA 1
ATOM 683 C C . PRO A 1 84 ? -2.064 17.463 0.150 1.00 60.81 84 PRO A C 1
ATOM 685 O O . PRO A 1 84 ? -2.719 16.958 -0.767 1.00 60.81 84 PRO A O 1
ATOM 688 N N . PHE A 1 85 ? -1.607 16.782 1.200 1.00 55.38 85 PHE A N 1
ATOM 689 C CA . PHE A 1 85 ? -2.049 15.434 1.548 1.00 55.38 85 PHE A CA 1
ATOM 690 C C . PHE A 1 85 ? -3.425 15.478 2.209 1.00 55.38 85 PHE A C 1
ATOM 692 O O . PHE A 1 85 ? -3.655 16.411 3.013 1.00 55.38 85 PHE A O 1
#

Secondary structure (DSSP, 8-state):
----HHHHHHHHHHHHHHS-TT-BSTTSSBSSGGGSTTSPPPTTTSPPPGGGSHHHH---HHHHHHHHTTS-HHHHHHHHHHS--

Nearest PDB structures (foldseek):
  7pnw-assembly1_T  TM=7.946E-01  e=1.062E-03  Mus musculus
  7nsj-assembly1_Ac  TM=7.697E-0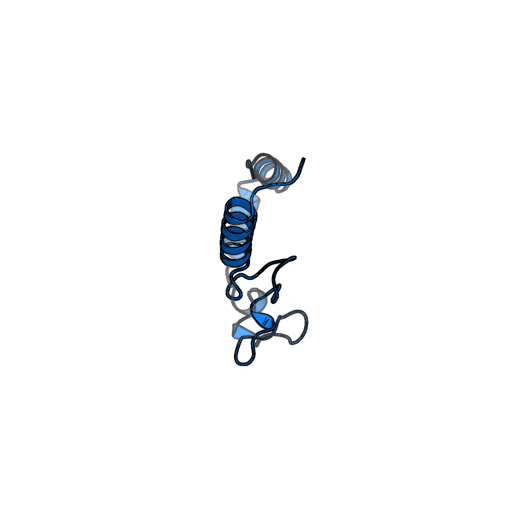1  e=4.287E-03  Sus scrofa

Sequence (85 aa):
MGKSELQQRIDSELTARLENPANFGKDCAHYCMCLVYGQVSCPGRKKLPEHLRGKFTRYKVDELEEIRKKISDTDAMNEYWKRPF

Organism: Adineta ricciae (NCBI:txid249248)

Solvent-accessible surface area (backbone atoms only — not comparable to full-atom values): 5473 Å² total; per-residue (Å²): 142,75,82,53,72,69,56,54,50,54,56,49,54,54,51,53,63,72,62,45,84,87,45,68,27,93,92,36,97,36,60,49,70,49,76,45,87,95,49,69,63,45,60,92,82,43,75,68,61,62,85,78,35,62,91,71,59,57,83,53,61,70,58,52,52,56,47,57,76,74,46,52,71,69,56,56,49,55,49,58,74,65,51,86,128

Mean predicted aligned error: 12.43 Å

pLDDT: mean 81.29, std 11.44, range [41.75, 95.5]